Protein AF-A0A7C1XYE5-F1 (afdb_monomer_lite)

Radius of gyration: 12.36 Å; chains: 1; bounding box: 24×32×33 Å

Sequence (73 aa):
MRPPNKVAHYNPDPAYLRSLIGQIGLSQREIAKRLGYAENNFRRHLIHADRSSYRPAPYLLQVVLECWAASVD

Structure (mmCIF, N/CA/C/O backbone):
data_AF-A0A7C1XYE5-F1
#
_entry.id   AF-A0A7C1XYE5-F1
#
loop_
_atom_site.group_PDB
_atom_site.id
_atom_site.type_symbol
_atom_site.label_atom_id
_atom_site.label_alt_id
_atom_site.label_comp_id
_atom_site.label_asym_id
_atom_site.label_entity_id
_atom_site.label_seq_id
_atom_site.pdbx_PDB_ins_code
_atom_site.Cartn_x
_atom_site.Cartn_y
_atom_site.Cartn_z
_atom_site.occupancy
_atom_site.B_iso_or_equiv
_atom_site.auth_seq_id
_atom_site.auth_comp_id
_atom_site.auth_asym_id
_atom_site.auth_atom_id
_atom_site.pdbx_PDB_model_num
ATOM 1 N N . MET A 1 1 ? 4.327 -19.697 17.029 1.00 47.81 1 MET A N 1
ATOM 2 C CA . MET A 1 1 ? 3.371 -19.442 15.930 1.00 47.81 1 MET A CA 1
ATOM 3 C C . MET A 1 1 ? 4.093 -19.682 14.610 1.00 47.81 1 MET A C 1
ATOM 5 O O . MET A 1 1 ? 5.004 -18.938 14.274 1.00 47.81 1 MET A O 1
ATOM 9 N N . ARG A 1 2 ? 3.803 -20.795 13.931 1.00 39.81 2 ARG A N 1
ATOM 10 C CA . ARG A 1 2 ? 4.407 -21.136 12.632 1.00 39.81 2 ARG A CA 1
ATOM 11 C C . ARG A 1 2 ? 3.718 -20.262 11.578 1.00 39.81 2 ARG A C 1
ATOM 13 O O . ARG A 1 2 ? 2.492 -20.291 11.577 1.00 39.81 2 ARG A O 1
ATOM 20 N N . PRO A 1 3 ? 4.417 -19.472 10.742 1.00 38.97 3 PRO A N 1
ATOM 21 C CA . PRO A 1 3 ? 3.739 -18.656 9.740 1.00 38.97 3 PRO A CA 1
ATOM 22 C C . PRO A 1 3 ? 3.067 -19.603 8.735 1.00 38.97 3 PRO A C 1
ATOM 24 O O . PRO A 1 3 ? 3.780 -20.350 8.058 1.00 38.97 3 PRO A O 1
ATOM 27 N N . PRO A 1 4 ? 1.726 -19.647 8.667 1.00 42.62 4 PRO A N 1
ATOM 28 C CA . PRO A 1 4 ? 1.045 -20.487 7.700 1.00 42.62 4 PRO A CA 1
ATOM 29 C C . PRO A 1 4 ? 1.333 -19.909 6.309 1.00 42.62 4 PRO A C 1
ATOM 31 O O . PRO A 1 4 ? 1.079 -18.738 6.057 1.00 42.62 4 PRO A O 1
ATOM 34 N N . ASN A 1 5 ? 1.973 -20.709 5.455 1.00 45.78 5 ASN A N 1
ATOM 35 C CA . ASN A 1 5 ? 2.096 -20.555 4.002 1.00 45.78 5 ASN A CA 1
ATOM 36 C C . ASN A 1 5 ? 2.027 -19.108 3.463 1.00 45.78 5 ASN A C 1
ATOM 38 O O . ASN A 1 5 ? 1.010 -18.682 2.923 1.00 45.78 5 ASN A O 1
ATOM 42 N N . LYS A 1 6 ? 3.156 -18.385 3.525 1.00 51.41 6 LYS A N 1
ATOM 43 C CA . LYS A 1 6 ? 3.329 -16.992 3.046 1.00 51.41 6 LYS A CA 1
ATOM 44 C C . LYS A 1 6 ? 2.879 -16.707 1.598 1.00 51.41 6 LYS A C 1
ATOM 46 O O . LYS A 1 6 ? 2.777 -15.543 1.234 1.00 51.41 6 LYS A O 1
ATOM 51 N N . VAL A 1 7 ? 2.668 -17.726 0.761 1.00 51.66 7 VAL A N 1
ATOM 52 C CA . VAL A 1 7 ? 2.412 -17.564 -0.684 1.00 51.66 7 VAL A CA 1
ATOM 53 C C . VAL A 1 7 ? 0.919 -17.610 -1.033 1.00 51.66 7 VAL A C 1
ATOM 55 O O . VAL A 1 7 ? 0.516 -16.979 -2.000 1.00 51.66 7 VAL A O 1
ATOM 58 N N . ALA A 1 8 ? 0.077 -18.290 -0.243 1.00 61.31 8 ALA A N 1
ATOM 59 C CA . ALA A 1 8 ? -1.338 -18.483 -0.595 1.00 61.31 8 ALA A CA 1
ATOM 60 C C . ALA A 1 8 ? -2.206 -17.218 -0.427 1.00 61.31 8 ALA A C 1
ATOM 62 O O . ALA A 1 8 ? -3.302 -17.157 -0.974 1.00 61.31 8 ALA A O 1
ATOM 63 N N . HIS A 1 9 ? -1.715 -16.210 0.305 1.00 77.94 9 HIS A N 1
ATOM 64 C CA . HIS A 1 9 ? -2.463 -14.990 0.637 1.00 77.94 9 HIS A CA 1
ATOM 65 C C . HIS A 1 9 ? -1.773 -13.693 0.188 1.00 77.94 9 HIS A C 1
ATOM 67 O O . HIS A 1 9 ? -2.268 -12.610 0.476 1.00 77.94 9 HIS A O 1
ATOM 73 N N . TYR A 1 10 ? -0.635 -13.767 -0.508 1.00 92.12 10 TYR A N 1
ATOM 74 C CA . TYR A 1 10 ? 0.027 -12.570 -1.028 1.00 92.12 10 TYR A CA 1
ATOM 75 C C . TYR A 1 10 ? -0.691 -12.062 -2.283 1.00 92.12 10 TYR A C 1
ATOM 77 O O . TYR A 1 10 ? -0.710 -12.733 -3.312 1.00 92.12 10 TYR A O 1
ATOM 85 N N . ASN A 1 11 ? -1.251 -10.860 -2.193 1.00 93.69 11 ASN A N 1
ATOM 86 C CA . ASN A 1 11 ? -1.908 -10.145 -3.271 1.00 93.69 11 ASN A CA 1
ATOM 87 C C . ASN A 1 11 ? -1.300 -8.734 -3.417 1.00 93.69 11 ASN A C 1
ATOM 89 O O . ASN A 1 11 ? -1.761 -7.790 -2.771 1.00 93.69 11 ASN A O 1
ATOM 93 N N . PRO A 1 12 ? -0.275 -8.557 -4.272 1.00 93.25 12 PRO A N 1
ATOM 94 C CA . PRO A 1 12 ? 0.315 -7.247 -4.529 1.00 93.25 12 PRO A CA 1
ATOM 95 C C . PRO A 1 12 ? -0.497 -6.383 -5.500 1.00 93.25 12 PRO A C 1
ATOM 97 O O . PRO A 1 12 ? 0.021 -5.356 -5.935 1.00 93.25 12 PRO A O 1
ATOM 100 N N . ASP A 1 13 ? -1.714 -6.788 -5.886 1.00 94.56 13 ASP A N 1
ATOM 101 C CA . ASP A 1 13 ? -2.526 -6.036 -6.839 1.00 94.56 13 ASP A CA 1
ATOM 102 C C . ASP A 1 13 ? -2.747 -4.589 -6.344 1.00 94.56 13 ASP A C 1
ATOM 104 O O . ASP A 1 13 ? -3.336 -4.371 -5.277 1.00 94.56 13 ASP A O 1
ATOM 108 N N . PRO A 1 14 ? -2.322 -3.574 -7.121 1.00 96.25 14 PRO A N 1
ATOM 109 C CA . PRO A 1 14 ? -2.543 -2.171 -6.800 1.00 96.25 14 PRO A CA 1
ATOM 110 C C . PRO A 1 14 ? -4.003 -1.804 -6.519 1.00 96.25 14 PRO A C 1
ATOM 112 O O . PRO A 1 14 ? -4.252 -0.862 -5.766 1.00 96.25 14 PRO A O 1
ATOM 115 N N . ALA A 1 15 ? -4.969 -2.483 -7.145 1.00 96.31 15 ALA A N 1
ATOM 116 C CA . ALA A 1 15 ? -6.393 -2.262 -6.918 1.00 96.31 15 ALA A CA 1
ATOM 117 C C . ALA A 1 15 ? -6.816 -2.746 -5.525 1.00 96.31 15 ALA A C 1
ATOM 119 O O . ALA A 1 15 ? -7.511 -2.023 -4.809 1.00 96.31 15 ALA A O 1
ATOM 120 N N . TYR A 1 16 ? -6.328 -3.917 -5.107 1.00 96.00 16 TYR A N 1
ATOM 121 C CA . TYR A 1 16 ? -6.565 -4.447 -3.768 1.00 96.00 16 TYR A CA 1
ATOM 122 C C . TYR A 1 16 ? -5.971 -3.526 -2.699 1.00 96.00 16 TYR A C 1
ATOM 124 O O . TYR A 1 16 ? -6.686 -3.071 -1.808 1.00 96.00 16 TYR A O 1
ATOM 132 N N . LEU A 1 17 ? -4.705 -3.130 -2.848 1.00 97.12 17 LEU A N 1
ATOM 133 C CA . LEU A 1 17 ? -4.053 -2.209 -1.912 1.00 97.12 17 LEU A CA 1
ATOM 134 C C . LEU A 1 17 ? -4.766 -0.849 -1.844 1.00 97.12 17 LEU A C 1
ATOM 136 O O . LEU A 1 17 ? -4.925 -0.283 -0.763 1.00 97.12 17 LEU A O 1
ATOM 140 N N . ARG A 1 18 ? -5.244 -0.330 -2.984 1.00 97.25 18 ARG A N 1
ATOM 141 C CA . ARG A 1 18 ? -6.061 0.893 -3.025 1.00 97.25 18 ARG A CA 1
ATOM 142 C C . ARG A 1 18 ? -7.399 0.728 -2.306 1.00 97.25 18 ARG A C 1
ATOM 144 O O . ARG A 1 18 ? -7.826 1.682 -1.663 1.00 97.25 18 ARG A O 1
ATOM 151 N N . SER A 1 19 ? -8.035 -0.444 -2.374 1.00 97.06 19 SER A N 1
ATOM 152 C CA . SER A 1 19 ? -9.271 -0.705 -1.624 1.00 97.06 19 SER A CA 1
ATOM 153 C C . SER A 1 19 ? -9.048 -0.703 -0.109 1.00 97.06 19 SER A C 1
ATOM 155 O O . SER A 1 19 ? -9.824 -0.069 0.599 1.00 97.06 19 SER A O 1
ATOM 157 N N . LEU A 1 20 ? -7.946 -1.290 0.380 1.00 96.81 20 LEU A N 1
ATOM 158 C CA . LEU A 1 20 ? -7.573 -1.249 1.802 1.00 96.81 20 LEU A CA 1
ATOM 159 C C . LEU A 1 20 ? -7.320 0.190 2.268 1.00 96.81 20 LEU A C 1
ATOM 161 O O . LEU A 1 20 ? -7.823 0.621 3.299 1.00 96.81 20 LEU A O 1
ATOM 165 N N . ILE A 1 21 ? -6.590 0.972 1.467 1.00 96.88 21 ILE A N 1
ATOM 166 C CA . ILE A 1 21 ? -6.366 2.402 1.728 1.00 96.88 21 ILE A CA 1
ATOM 167 C C . ILE A 1 21 ? -7.690 3.175 1.776 1.00 96.88 21 ILE A C 1
ATOM 169 O O . ILE A 1 21 ? -7.857 4.045 2.628 1.00 96.88 21 ILE A O 1
ATOM 173 N N . GLY A 1 22 ? -8.625 2.855 0.877 1.00 97.12 22 GLY A N 1
ATOM 174 C CA . GLY A 1 22 ? -9.967 3.433 0.873 1.00 97.12 22 GLY A CA 1
ATOM 175 C C . GLY A 1 22 ? -10.734 3.152 2.166 1.00 97.12 22 GLY A C 1
ATOM 176 O O . GLY A 1 22 ? -11.345 4.070 2.701 1.00 97.12 22 GLY A O 1
ATOM 177 N N . GLN A 1 23 ? -10.639 1.928 2.697 1.00 96.94 23 GLN A N 1
ATOM 178 C CA . GLN A 1 23 ? -11.254 1.538 3.975 1.00 96.94 23 GLN A CA 1
ATOM 179 C C . GLN A 1 23 ? -10.638 2.282 5.167 1.00 96.94 23 GLN A C 1
ATOM 181 O O . GLN A 1 23 ? -11.360 2.755 6.033 1.00 96.94 23 GLN A O 1
ATOM 186 N N . ILE A 1 24 ? -9.313 2.468 5.177 1.00 97.38 24 ILE A N 1
ATOM 187 C CA . ILE A 1 24 ? -8.610 3.220 6.233 1.00 97.38 24 ILE A CA 1
ATOM 188 C C . ILE A 1 24 ? -9.068 4.693 6.293 1.00 97.38 24 ILE A C 1
ATOM 190 O O . ILE A 1 24 ? -8.915 5.352 7.321 1.00 97.38 24 ILE A O 1
ATOM 194 N N . GLY A 1 25 ? -9.594 5.244 5.193 1.00 96.75 25 GLY A N 1
ATOM 195 C CA . GLY A 1 25 ? -10.146 6.603 5.156 1.00 96.75 25 GLY A CA 1
ATOM 196 C C . GLY A 1 25 ? -9.100 7.723 5.229 1.00 96.75 25 GLY A C 1
ATOM 197 O O . GLY A 1 25 ? -9.446 8.894 5.378 1.00 96.75 25 GLY A O 1
ATOM 198 N N . LEU A 1 26 ? -7.809 7.395 5.107 1.00 96.50 26 LEU A N 1
ATOM 199 C CA . LEU A 1 26 ? -6.713 8.365 5.102 1.00 96.50 26 LEU A CA 1
ATO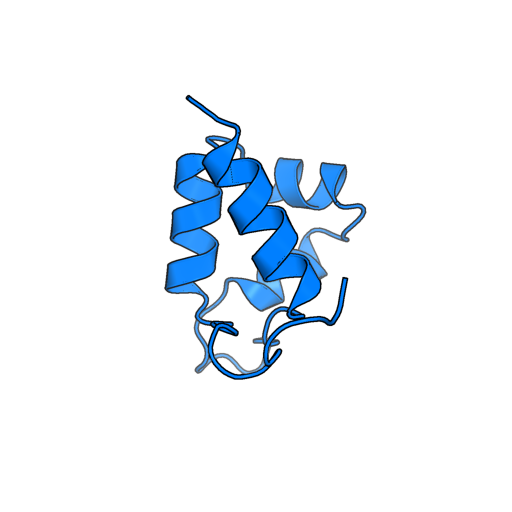M 200 C C . LEU A 1 26 ? -6.127 8.547 3.702 1.00 96.50 26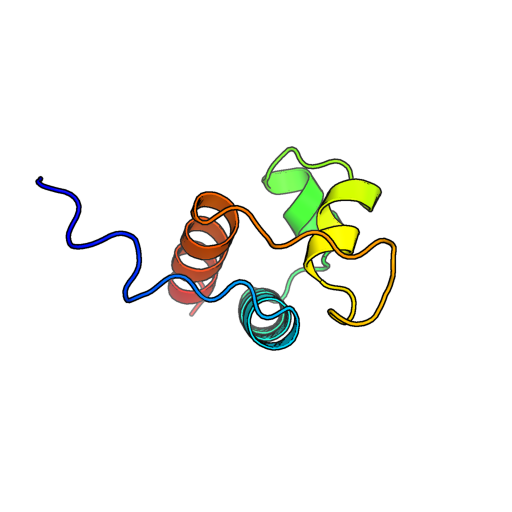 LEU A C 1
ATOM 202 O O . LEU A 1 26 ? -6.130 7.650 2.861 1.00 96.50 26 LEU A O 1
ATOM 206 N N . SER A 1 27 ? -5.541 9.721 3.462 1.00 95.81 27 SER A N 1
ATOM 207 C CA . SER A 1 27 ? -4.793 9.956 2.224 1.00 95.81 27 SER A CA 1
ATOM 208 C C . SER A 1 27 ? -3.585 9.014 2.114 1.00 95.81 27 SER A C 1
ATOM 210 O O . SER A 1 27 ? -2.926 8.716 3.112 1.00 95.81 27 SER A O 1
ATOM 212 N N . GLN A 1 28 ? -3.219 8.627 0.886 1.00 95.50 28 GLN A N 1
ATOM 213 C CA . GLN A 1 28 ? -2.015 7.821 0.625 1.00 95.50 28 GLN A CA 1
ATOM 214 C C . GLN A 1 28 ? -0.749 8.443 1.235 1.00 95.50 28 GLN A C 1
ATOM 216 O O . GLN A 1 28 ? 0.112 7.724 1.733 1.00 95.50 28 GLN A O 1
ATOM 221 N N . ARG A 1 29 ? -0.650 9.779 1.226 1.00 96.00 29 ARG A N 1
ATOM 222 C CA . ARG A 1 29 ? 0.460 10.525 1.829 1.00 96.00 29 ARG A CA 1
ATOM 223 C C . ARG A 1 29 ? 0.529 10.335 3.342 1.00 96.00 29 ARG A C 1
ATOM 225 O O . ARG A 1 29 ? 1.610 10.115 3.878 1.00 96.00 29 ARG A O 1
ATOM 232 N N . GLU A 1 30 ? -0.609 10.421 4.026 1.00 97.50 30 GLU A N 1
ATOM 233 C CA . GLU A 1 30 ? -0.670 10.232 5.479 1.00 97.50 30 GLU A CA 1
ATOM 234 C C . GLU A 1 30 ? -0.354 8.783 5.858 1.00 97.50 30 GLU A C 1
ATOM 236 O O . GLU A 1 30 ? 0.430 8.547 6.774 1.00 97.50 30 GLU A O 1
ATOM 241 N N . ILE A 1 31 ? -0.872 7.811 5.103 1.00 97.31 31 ILE A N 1
ATOM 242 C CA . ILE A 1 31 ? -0.528 6.396 5.287 1.00 97.31 31 ILE A CA 1
ATOM 243 C C . ILE A 1 31 ? 0.979 6.185 5.095 1.00 97.31 31 ILE A C 1
ATOM 245 O O . ILE A 1 31 ? 1.630 5.638 5.981 1.00 97.31 31 ILE A O 1
ATOM 249 N N . ALA A 1 32 ? 1.565 6.685 4.001 1.00 97.25 32 ALA A N 1
ATOM 250 C CA . ALA A 1 32 ? 3.004 6.584 3.755 1.00 97.25 32 ALA A CA 1
ATOM 251 C C . ALA A 1 32 ? 3.824 7.175 4.913 1.00 97.25 32 ALA A C 1
ATOM 253 O O . ALA A 1 32 ? 4.761 6.537 5.390 1.00 97.25 32 ALA A O 1
ATOM 254 N N . LYS A 1 33 ? 3.425 8.350 5.417 1.00 97.62 33 LYS A N 1
ATOM 255 C CA . LYS A 1 33 ? 4.059 9.006 6.565 1.00 97.62 33 LYS A CA 1
ATOM 256 C C . LYS A 1 33 ? 4.011 8.135 7.823 1.00 97.62 33 LYS A C 1
ATOM 258 O O . LYS A 1 33 ? 5.044 7.966 8.465 1.00 97.62 33 LYS A O 1
ATOM 263 N N . ARG A 1 34 ? 2.852 7.560 8.171 1.00 97.44 34 ARG A N 1
ATOM 264 C CA . ARG A 1 34 ? 2.713 6.699 9.364 1.00 97.44 34 ARG A CA 1
ATOM 265 C C . ARG A 1 34 ? 3.493 5.394 9.252 1.00 97.44 34 ARG A C 1
ATOM 267 O O . ARG A 1 34 ? 3.983 4.894 10.257 1.00 97.44 34 ARG A O 1
ATOM 274 N N . LEU A 1 35 ? 3.648 4.877 8.036 1.00 95.56 35 LEU A N 1
ATOM 275 C CA . LEU A 1 35 ? 4.440 3.680 7.756 1.00 95.56 35 LEU A CA 1
ATOM 276 C C . LEU A 1 35 ? 5.946 3.957 7.607 1.00 95.56 35 LEU A C 1
ATOM 278 O O . LEU A 1 35 ? 6.710 3.023 7.376 1.00 95.56 35 LEU A O 1
ATOM 282 N N . GLY A 1 36 ? 6.385 5.217 7.694 1.00 96.19 36 GLY A N 1
ATOM 283 C CA . GLY A 1 36 ? 7.788 5.591 7.486 1.00 96.19 36 GLY A CA 1
ATOM 284 C C . GLY A 1 36 ? 8.264 5.445 6.035 1.00 96.19 36 GLY A C 1
ATOM 285 O O . GLY A 1 36 ? 9.464 5.365 5.781 1.00 96.19 36 GLY A O 1
ATOM 286 N N . TYR A 1 37 ? 7.344 5.406 5.068 1.00 95.44 37 TYR A N 1
ATOM 287 C CA . TYR A 1 37 ? 7.663 5.366 3.644 1.00 95.44 37 TYR A CA 1
ATOM 288 C C . TYR A 1 37 ? 7.843 6.774 3.076 1.00 95.44 37 TYR A C 1
ATOM 290 O O . TYR A 1 37 ? 7.051 7.684 3.324 1.00 95.44 37 TYR A O 1
ATOM 298 N N . ALA A 1 38 ? 8.819 6.926 2.180 1.00 95.81 38 ALA A N 1
ATOM 299 C CA . ALA A 1 38 ? 8.818 8.051 1.255 1.00 95.81 38 ALA A CA 1
ATOM 300 C C . ALA A 1 38 ? 7.589 7.953 0.334 1.00 95.81 38 ALA A C 1
ATOM 302 O O . ALA A 1 38 ? 7.368 6.917 -0.300 1.00 95.81 38 ALA A O 1
ATOM 303 N N . GLU A 1 39 ? 6.826 9.041 0.202 1.00 93.50 39 GLU A N 1
ATOM 304 C CA . GLU A 1 39 ? 5.570 9.075 -0.565 1.00 93.50 39 GLU A CA 1
ATOM 305 C C . GLU A 1 39 ? 5.746 8.573 -2.009 1.00 93.50 39 GLU A C 1
ATOM 307 O O . GLU A 1 39 ? 4.940 7.796 -2.516 1.00 93.50 39 GLU A O 1
ATOM 312 N N . ASN A 1 40 ? 6.846 8.953 -2.666 1.00 94.12 40 ASN A N 1
ATOM 313 C CA . ASN A 1 40 ? 7.160 8.498 -4.022 1.00 94.12 40 ASN A CA 1
ATOM 314 C C . ASN A 1 40 ? 7.361 6.984 -4.109 1.00 94.12 40 ASN A C 1
ATOM 316 O O . ASN A 1 40 ? 6.985 6.384 -5.112 1.00 94.12 40 ASN A O 1
ATOM 320 N N . ASN A 1 41 ? 7.963 6.372 -3.087 1.00 94.25 41 ASN A N 1
ATOM 321 C CA . ASN A 1 41 ? 8.179 4.930 -3.056 1.00 94.25 41 ASN A CA 1
ATOM 322 C C . ASN A 1 41 ? 6.858 4.202 -2.789 1.00 94.25 41 ASN A C 1
ATOM 324 O O . ASN A 1 41 ? 6.495 3.298 -3.533 1.00 94.25 41 ASN A O 1
ATOM 328 N N . PHE A 1 42 ? 6.075 4.690 -1.824 1.00 97.00 42 PHE A N 1
ATOM 329 C CA . PHE A 1 42 ? 4.750 4.150 -1.527 1.00 97.00 42 PHE A CA 1
ATOM 330 C C . PHE A 1 42 ? 3.830 4.151 -2.756 1.00 97.00 42 PHE A C 1
ATOM 332 O O . PHE A 1 42 ? 3.226 3.134 -3.088 1.00 97.00 42 PHE A O 1
ATOM 339 N N . ARG A 1 43 ? 3.793 5.260 -3.509 1.00 96.06 43 ARG A N 1
ATOM 340 C CA . ARG A 1 43 ? 2.978 5.367 -4.730 1.00 96.06 43 ARG A CA 1
ATOM 341 C C . ARG A 1 43 ? 3.345 4.340 -5.802 1.00 96.06 43 ARG A C 1
ATOM 343 O O . ARG A 1 43 ? 2.459 3.911 -6.534 1.00 96.06 43 ARG A O 1
ATOM 350 N N . ARG A 1 44 ? 4.606 3.898 -5.893 1.00 97.19 44 ARG A N 1
ATOM 351 C CA . ARG A 1 44 ? 5.021 2.872 -6.873 1.00 97.19 44 ARG A CA 1
ATOM 352 C C . ARG A 1 44 ? 4.340 1.523 -6.647 1.00 97.19 44 ARG A C 1
ATOM 354 O O . ARG A 1 44 ? 4.227 0.760 -7.601 1.00 97.19 44 ARG A O 1
ATOM 361 N N . HIS A 1 45 ? 3.857 1.263 -5.434 1.00 96.88 45 HIS A N 1
ATOM 362 C CA . HIS A 1 45 ? 3.074 0.073 -5.102 1.00 96.88 45 HIS A CA 1
ATOM 363 C C . HIS A 1 45 ? 1.600 0.170 -5.512 1.00 96.88 45 HIS A C 1
ATOM 365 O O . HIS A 1 45 ? 0.910 -0.840 -5.557 1.00 96.88 45 HIS A O 1
ATOM 371 N N . LEU A 1 46 ? 1.111 1.376 -5.815 1.00 96.44 46 LEU A N 1
ATOM 372 C CA . LEU A 1 46 ? -0.313 1.648 -6.034 1.00 96.44 46 LEU A CA 1
ATOM 373 C C . LEU A 1 46 ? -0.655 2.006 -7.483 1.00 96.44 46 LEU A C 1
ATOM 375 O O . LEU A 1 46 ? -1.832 2.051 -7.844 1.00 96.44 46 LEU A O 1
ATOM 379 N N . ILE A 1 47 ? 0.344 2.269 -8.324 1.00 96.06 47 ILE A N 1
ATOM 380 C CA . ILE A 1 47 ? 0.132 2.486 -9.759 1.00 96.06 47 ILE A CA 1
ATOM 381 C C . ILE A 1 47 ? -0.132 1.169 -10.492 1.00 96.06 47 ILE A C 1
ATOM 383 O O . ILE A 1 47 ? 0.181 0.099 -9.986 1.00 96.06 47 ILE A O 1
ATOM 387 N N . HIS A 1 48 ? -0.712 1.254 -11.689 1.00 94.06 48 HIS A N 1
ATOM 388 C CA . HIS A 1 48 ? -1.027 0.084 -12.511 1.00 94.06 48 HIS A CA 1
ATOM 389 C C . HIS A 1 48 ? 0.217 -0.755 -12.832 1.00 94.06 48 HIS A C 1
ATOM 391 O O . HIS A 1 48 ? 1.298 -0.211 -13.068 1.00 94.06 48 HIS A O 1
ATOM 397 N N . ALA A 1 49 ? 0.039 -2.079 -12.852 1.00 91.44 49 ALA A N 1
ATOM 398 C CA . ALA A 1 49 ? 1.125 -3.044 -13.016 1.00 91.44 49 ALA A CA 1
ATOM 399 C C . ALA A 1 49 ? 1.815 -2.990 -14.394 1.00 91.44 49 ALA A C 1
ATOM 401 O O . ALA A 1 49 ? 2.929 -3.482 -14.540 1.00 91.44 49 ALA A O 1
ATOM 402 N N . ASP A 1 50 ? 1.180 -2.364 -15.387 1.00 92.62 50 ASP A N 1
ATOM 403 C CA . ASP A 1 50 ? 1.717 -2.120 -16.730 1.00 92.62 50 ASP A CA 1
ATOM 404 C C . ASP A 1 50 ? 2.715 -0.945 -16.786 1.00 92.62 50 ASP A C 1
ATOM 406 O O . ASP A 1 50 ? 3.429 -0.765 -17.775 1.00 92.62 50 ASP A O 1
ATOM 410 N N . A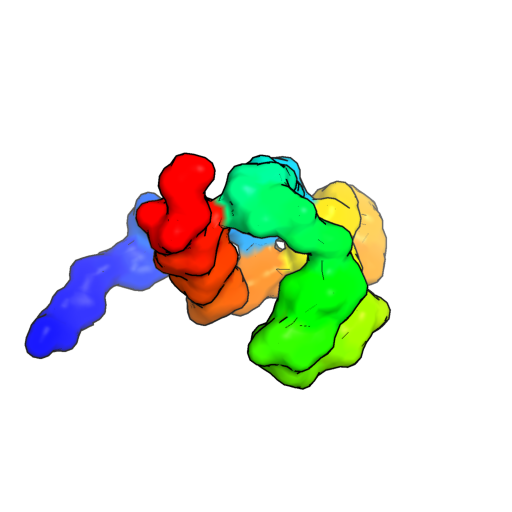RG A 1 51 ? 2.797 -0.123 -15.732 1.00 94.12 51 ARG A N 1
ATOM 411 C CA . ARG A 1 51 ? 3.715 1.019 -15.675 1.00 94.12 51 ARG A CA 1
ATOM 412 C C . ARG A 1 51 ? 5.131 0.558 -15.336 1.00 94.12 51 ARG A C 1
ATOM 414 O O . ARG A 1 51 ? 5.352 -0.143 -14.359 1.00 94.12 51 ARG A O 1
ATOM 421 N N . SER A 1 52 ? 6.131 1.073 -16.050 1.00 94.44 52 SER A N 1
ATOM 422 C CA . SER A 1 52 ? 7.555 0.755 -15.812 1.00 94.44 52 SER A CA 1
ATOM 423 C C . SER A 1 52 ? 8.059 1.109 -14.401 1.00 94.44 52 SER A C 1
ATOM 425 O O . SER A 1 52 ? 9.002 0.506 -13.877 1.00 94.44 52 SER A O 1
ATOM 427 N N . SER A 1 53 ? 7.428 2.089 -13.758 1.00 94.50 53 SER A N 1
ATOM 428 C CA . SER A 1 53 ? 7.720 2.502 -12.386 1.00 94.50 53 SER A CA 1
ATOM 429 C C . SER A 1 53 ? 7.020 1.649 -11.324 1.00 94.50 53 SER A C 1
ATOM 431 O O . SER A 1 53 ? 7.306 1.846 -10.141 1.00 94.50 53 SER A O 1
ATOM 433 N N . TYR A 1 54 ? 6.144 0.712 -11.712 1.00 96.12 54 TYR A N 1
ATOM 434 C CA . TYR A 1 54 ? 5.430 -0.159 -10.782 1.00 96.12 54 TYR A CA 1
ATOM 435 C C . TYR A 1 54 ? 6.417 -1.032 -10.022 1.00 96.12 54 TYR A C 1
ATOM 437 O O . TYR A 1 54 ? 7.376 -1.569 -10.585 1.00 96.12 54 TYR A O 1
ATOM 445 N N . ARG A 1 55 ? 6.196 -1.163 -8.719 1.00 96.69 55 ARG A N 1
ATOM 446 C CA . ARG A 1 55 ? 6.930 -2.094 -7.870 1.00 96.69 55 ARG A CA 1
ATOM 447 C C . ARG A 1 55 ? 5.904 -2.859 -7.046 1.00 96.69 55 ARG A C 1
ATOM 449 O O . ARG A 1 55 ? 5.148 -2.200 -6.338 1.00 96.69 55 ARG A O 1
ATOM 456 N N . PRO A 1 56 ? 5.867 -4.199 -7.087 1.00 95.19 56 PRO A N 1
ATOM 457 C CA . PRO A 1 56 ? 4.950 -4.948 -6.238 1.00 95.19 56 PRO A CA 1
ATOM 458 C C . PRO A 1 56 ? 5.207 -4.623 -4.764 1.00 95.19 56 PRO A C 1
ATOM 460 O O . PRO A 1 56 ? 6.359 -4.481 -4.343 1.00 95.19 56 PRO A O 1
ATOM 463 N N . ALA A 1 57 ? 4.132 -4.445 -3.998 1.00 95.25 57 ALA A N 1
ATOM 464 C CA . ALA A 1 57 ? 4.227 -4.186 -2.567 1.00 95.25 57 ALA A CA 1
ATOM 465 C C . ALA A 1 57 ? 4.881 -5.377 -1.857 1.00 95.25 57 ALA A C 1
ATOM 467 O O . ALA A 1 57 ? 4.477 -6.508 -2.099 1.00 95.25 57 ALA A O 1
ATOM 468 N N . PRO A 1 58 ? 5.836 -5.173 -0.937 1.00 94.44 58 PRO A N 1
ATOM 469 C CA . PRO A 1 58 ? 6.286 -6.255 -0.071 1.00 94.44 58 PRO A CA 1
ATOM 470 C C . PRO A 1 58 ? 5.102 -6.853 0.702 1.00 94.44 58 PRO A C 1
ATOM 472 O O . PRO A 1 58 ? 4.229 -6.111 1.146 1.00 94.44 58 PRO A O 1
ATOM 475 N N . TYR A 1 59 ? 5.105 -8.165 0.955 1.00 92.88 59 TYR A N 1
ATOM 476 C CA . TYR A 1 59 ? 4.042 -8.833 1.730 1.00 92.88 59 TYR A CA 1
ATOM 477 C C . TYR A 1 59 ? 3.743 -8.140 3.070 1.00 92.88 59 TYR A C 1
ATOM 479 O O . TYR A 1 59 ? 2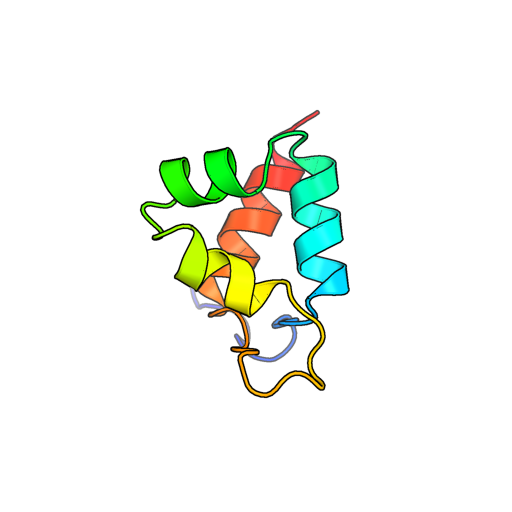.593 -8.017 3.471 1.00 92.88 59 TYR A O 1
ATOM 487 N N . LEU A 1 60 ? 4.776 -7.622 3.744 1.00 93.19 60 LEU A N 1
ATOM 488 C CA . LEU A 1 60 ? 4.602 -6.885 4.995 1.00 93.19 60 LEU A CA 1
ATOM 489 C C . LEU A 1 60 ? 3.745 -5.623 4.821 1.00 93.19 60 LEU A 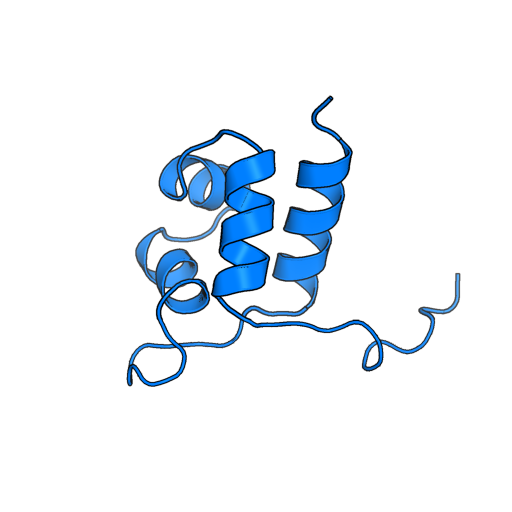C 1
ATOM 491 O O . LEU A 1 60 ? 2.945 -5.316 5.695 1.00 93.19 60 LEU A O 1
ATOM 495 N N . LEU A 1 61 ? 3.892 -4.909 3.701 1.00 95.06 61 LEU A N 1
ATOM 496 C CA . LEU A 1 61 ? 3.073 -3.735 3.422 1.00 95.06 61 LEU A CA 1
ATOM 497 C C . LEU A 1 61 ? 1.600 -4.128 3.245 1.00 95.06 61 LEU A C 1
ATOM 499 O O . LEU A 1 61 ? 0.735 -3.458 3.799 1.00 95.06 61 LEU A O 1
ATOM 503 N N . GLN A 1 62 ? 1.322 -5.228 2.538 1.00 95.06 62 GLN A N 1
ATOM 504 C CA . GLN A 1 62 ? -0.037 -5.761 2.421 1.00 95.06 62 GLN A CA 1
ATOM 505 C C . GLN A 1 62 ? -0.624 -6.081 3.802 1.00 95.06 62 GLN A C 1
ATOM 507 O O . GLN A 1 62 ? -1.671 -5.542 4.141 1.00 95.06 62 GLN A O 1
ATOM 512 N N . VAL A 1 63 ? 0.074 -6.876 4.621 1.00 94.81 63 VAL A N 1
ATOM 513 C CA . VAL A 1 63 ? -0.414 -7.279 5.954 1.00 94.81 63 VAL A CA 1
ATOM 514 C C . VAL A 1 63 ? -0.693 -6.070 6.843 1.00 94.81 63 VAL A C 1
ATOM 516 O O . VAL A 1 63 ? -1.701 -6.031 7.537 1.00 94.81 63 VAL A O 1
ATOM 519 N N . VAL A 1 64 ? 0.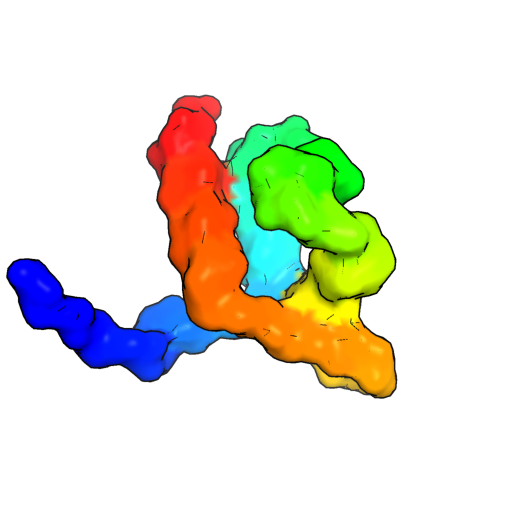178 -5.060 6.823 1.00 96.06 64 VAL A N 1
ATOM 520 C CA . VAL A 1 64 ? -0.035 -3.850 7.625 1.00 96.06 64 VAL A CA 1
ATOM 521 C C . VAL A 1 64 ? -1.282 -3.090 7.169 1.00 96.06 64 VAL A C 1
ATOM 523 O O . VAL A 1 64 ? -2.049 -2.636 8.016 1.00 96.06 64 VAL A O 1
ATOM 526 N N . LEU A 1 65 ? -1.509 -2.968 5.858 1.00 96.38 65 LEU A N 1
ATOM 527 C CA . LEU A 1 65 ? -2.719 -2.334 5.331 1.00 96.38 65 LEU A CA 1
ATOM 528 C C . LEU A 1 65 ? -3.978 -3.146 5.659 1.00 96.38 65 LEU A C 1
ATOM 530 O O . LEU A 1 65 ? -4.987 -2.549 6.009 1.00 96.38 65 LEU A O 1
ATOM 534 N N . GLU A 1 66 ? -3.916 -4.477 5.597 1.00 96.12 66 GLU A N 1
ATOM 535 C CA . GLU A 1 66 ? -5.023 -5.367 5.973 1.00 96.12 66 GLU A CA 1
ATOM 536 C C . GLU A 1 66 ? -5.379 -5.231 7.454 1.00 96.12 66 GLU A C 1
ATOM 538 O O . GLU A 1 66 ? -6.542 -5.024 7.790 1.00 96.12 66 GLU A O 1
ATOM 543 N N . CYS A 1 67 ? -4.384 -5.294 8.345 1.00 96.12 67 CYS A N 1
ATOM 544 C CA . CYS A 1 67 ? -4.603 -5.138 9.781 1.00 96.12 67 CYS A CA 1
ATOM 545 C C . CYS A 1 67 ? -5.157 -3.757 10.130 1.00 96.12 67 CYS A C 1
ATOM 547 O O . CYS A 1 67 ? -6.018 -3.653 10.997 1.00 96.12 67 CYS A O 1
ATOM 549 N N . TRP A 1 68 ? -4.665 -2.704 9.475 1.00 96.94 68 TRP A N 1
ATOM 550 C CA . TRP A 1 68 ? -5.138 -1.351 9.733 1.00 96.94 68 TRP A CA 1
ATOM 551 C C . TRP A 1 68 ? -6.553 -1.141 9.191 1.00 96.94 68 TRP A C 1
ATOM 553 O O . TRP A 1 68 ? -7.400 -0.620 9.905 1.00 96.94 68 TRP A O 1
ATOM 563 N N . ALA A 1 69 ? -6.848 -1.594 7.973 1.00 96.31 69 ALA A N 1
ATOM 564 C CA . ALA A 1 69 ? -8.204 -1.536 7.437 1.00 96.31 69 ALA A CA 1
ATOM 565 C C . ALA A 1 69 ? -9.198 -2.297 8.333 1.00 96.31 69 ALA A C 1
ATOM 567 O O . ALA A 1 69 ? -10.260 -1.775 8.639 1.00 96.31 69 ALA A O 1
ATOM 568 N N . ALA A 1 70 ? -8.815 -3.475 8.841 1.00 94.50 70 ALA A N 1
ATOM 569 C CA . ALA A 1 70 ? -9.633 -4.265 9.762 1.00 94.50 70 ALA A CA 1
ATOM 570 C C . ALA A 1 70 ? -9.775 -3.662 11.174 1.00 94.50 70 ALA A C 1
ATOM 572 O O . ALA A 1 70 ? -10.585 -4.151 11.957 1.00 94.50 70 ALA A O 1
ATOM 573 N N . SER A 1 71 ? -8.977 -2.649 11.528 1.00 93.50 71 SER A N 1
ATOM 574 C CA . SER A 1 71 ? -9.065 -1.957 12.821 1.00 93.50 71 SER A CA 1
ATOM 575 C C . SER A 1 71 ? -9.855 -0.648 12.759 1.00 93.50 71 SER A C 1
ATOM 577 O O . SER A 1 71 ? -9.920 0.058 13.763 1.00 93.50 71 SER A O 1
ATOM 579 N N . VAL A 1 72 ? -10.340 -0.260 11.579 1.00 86.56 72 VAL A N 1
ATOM 580 C CA . VAL A 1 72 ? -11.190 0.918 11.386 1.00 86.56 72 VAL A CA 1
ATOM 581 C C . VAL A 1 72 ? -12.628 0.409 11.275 1.00 86.56 72 VAL A C 1
ATOM 583 O O . VAL A 1 72 ? -12.908 -0.390 10.385 1.00 86.56 72 VAL A O 1
ATOM 586 N N . ASP A 1 73 ? -13.484 0.819 12.219 1.00 62.19 73 ASP A N 1
ATOM 587 C CA . ASP A 1 73 ? -14.913 0.456 12.286 1.00 62.19 73 ASP A CA 1
ATOM 588 C C . ASP A 1 73 ? -15.729 1.029 11.113 1.00 62.19 73 ASP A C 1
ATOM 590 O O . ASP A 1 73 ? -15.571 2.239 10.809 1.00 62.19 73 ASP A O 1
#

Foldseek 3Di:
DPPPDLPPPDDLALVLLVVLVVLLVDDLVVVCVVVVHDSLLSVLSNDHPPDPSHDRDDSVSVVVSVVSSVVRD

Secondary structure (DSSP, 8-state):
-----TTTT----HHHHHHHHHHHTS-HHHHHHHTT--HHHHHHTTS-TTSTT--PPPHHHHHHHHHHHTT--

pLDDT: mean 89.49, std 15.65, range [38.97, 97.62]